Protein AF-A0A5D4RRT1-F1 (afdb_monomer)

Foldseek 3Di:
DDDPVVVVVVVVVVVVVVVVVVVLVVLLVVLLVVLVVVVVVVPDDLVVSLVVLLVQLVVLVVVLVVLVCVVVCVVVVVVVVVVVVVCVVPPDDPVVVVVVVVCVPDPVNVVCVVVVSVVSSSSSNSNNVSSNVSSVVSVVVD

InterPro domains:
  IPR025007 Domain of unknown function DUF3899 [PF13038] (50-140)

Solvent-accessible surface area (backbone atoms only — not comparable to full-atom values): 7638 Å² total; per-residue (Å²): 136,81,65,82,79,54,56,64,58,58,53,53,56,58,55,52,53,56,54,58,53,48,54,53,52,51,53,28,49,52,55,42,50,53,55,51,51,56,56,72,68,60,80,53,60,72,68,57,49,27,52,53,30,34,52,50,8,51,54,22,40,50,52,25,51,49,51,48,45,58,71,72,39,58,55,56,55,53,49,49,53,52,44,59,58,44,48,75,78,45,78,82,53,74,66,60,54,52,50,52,53,54,60,72,66,35,61,69,60,52,51,49,52,56,50,52,53,52,52,52,38,50,50,26,42,35,51,6,52,30,26,36,50,52,18,54,53,48,57,76,73,104

Nearest PDB structures (foldseek):
  9g9x-assembly1_B  TM=3.910E-01  e=3.444E+00  Homo sapiens
  4x0r-assembly1_B  TM=2.264E-01  e=5.449E+00  Homo sapiens

pLDDT: mean 78.92, std 10.93, range [45.12, 92.0]

Radius of gyration: 22.68 Å; Cα contacts (8 Å, |Δi|>4): 78; chains: 1; bounding box: 56×44×59 Å

Mean predicted aligned error: 11.72 Å

Structure (mmCIF, N/CA/C/O backbone):
data_AF-A0A5D4RRT1-F1
#
_entry.id   AF-A0A5D4RRT1-F1
#
loop_
_atom_site.group_PDB
_atom_site.id
_atom_site.type_symbol
_atom_site.label_atom_id
_atom_site.label_alt_id
_atom_site.label_comp_id
_atom_site.label_asym_id
_atom_site.label_entity_id
_atom_site.label_seq_id
_atom_site.pdbx_PDB_ins_code
_atom_site.Cartn_x
_atom_site.Cartn_y
_atom_site.Cartn_z
_atom_site.occupancy
_atom_site.B_iso_or_equiv
_atom_site.auth_seq_id
_atom_site.auth_comp_id
_atom_site.auth_asym_id
_atom_site.auth_atom_id
_atom_site.pdbx_PDB_model_num
ATOM 1 N N . MET A 1 1 ? -30.871 -34.999 -6.886 1.00 45.12 1 MET A N 1
ATOM 2 C CA . MET A 1 1 ? -31.706 -33.846 -7.284 1.00 45.12 1 MET A CA 1
ATOM 3 C C . MET A 1 1 ? -31.545 -32.782 -6.209 1.00 45.12 1 MET A C 1
ATOM 5 O O . MET A 1 1 ? -32.028 -32.990 -5.106 1.00 45.12 1 MET A O 1
ATOM 9 N N . LEU A 1 2 ? -30.752 -31.736 -6.467 1.00 55.81 2 LEU A N 1
ATOM 10 C CA . LEU A 1 2 ? -30.587 -30.628 -5.517 1.00 55.81 2 LEU A CA 1
ATOM 11 C C . LEU A 1 2 ? -31.841 -29.731 -5.536 1.00 55.81 2 LEU A C 1
ATOM 13 O O . LEU A 1 2 ? -32.418 -29.548 -6.610 1.00 55.81 2 LEU A O 1
ATOM 17 N N . PRO A 1 3 ? -32.265 -29.167 -4.390 1.00 54.88 3 PRO A N 1
ATOM 18 C CA . PRO A 1 3 ? -33.444 -28.310 -4.317 1.00 54.88 3 PRO A CA 1
ATOM 19 C C . PRO A 1 3 ? -33.246 -27.019 -5.128 1.00 54.88 3 PRO A C 1
ATOM 21 O O . PRO A 1 3 ? -32.204 -26.367 -5.046 1.00 54.88 3 PRO A O 1
ATOM 24 N N . ALA A 1 4 ? -34.271 -26.636 -5.896 1.00 59.12 4 ALA A N 1
ATOM 25 C CA . ALA A 1 4 ? -34.270 -25.496 -6.822 1.00 59.12 4 ALA A CA 1
ATOM 26 C C . ALA A 1 4 ? -33.999 -24.124 -6.162 1.00 59.12 4 ALA A C 1
ATOM 28 O O . ALA A 1 4 ? -33.673 -23.163 -6.854 1.00 59.12 4 ALA A O 1
ATOM 29 N N . SER A 1 5 ? -34.071 -24.031 -4.830 1.00 59.25 5 SER A N 1
ATOM 30 C CA . SER A 1 5 ? -33.744 -22.831 -4.049 1.00 59.25 5 SER A CA 1
ATOM 31 C C . SER A 1 5 ? -32.242 -22.622 -3.804 1.00 59.25 5 SER A C 1
ATOM 33 O O . SER A 1 5 ? -31.842 -21.518 -3.447 1.00 59.25 5 SER A O 1
ATOM 35 N N . ALA A 1 6 ? -31.396 -23.637 -4.021 1.00 55.19 6 ALA A N 1
ATOM 36 C CA . ALA A 1 6 ? -29.944 -23.533 -3.824 1.00 55.19 6 ALA A CA 1
ATOM 37 C C . ALA A 1 6 ? -29.202 -22.968 -5.052 1.00 55.19 6 ALA A C 1
ATOM 39 O O . ALA A 1 6 ? -28.115 -22.408 -4.928 1.00 55.1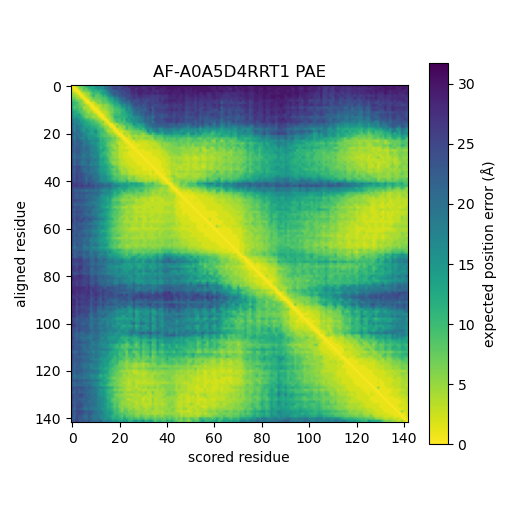9 6 ALA A O 1
ATOM 40 N N . VAL A 1 7 ? -29.797 -23.076 -6.244 1.00 57.38 7 VAL A N 1
ATOM 41 C CA . VAL A 1 7 ? -29.218 -22.609 -7.515 1.00 57.38 7 VAL A CA 1
ATOM 42 C C . VAL A 1 7 ? -28.934 -21.093 -7.549 1.00 57.38 7 VAL A C 1
ATOM 44 O O . VAL A 1 7 ? -27.832 -20.728 -7.968 1.00 57.38 7 VAL A O 1
ATOM 47 N N . PRO A 1 8 ? -29.833 -20.190 -7.096 1.00 58.19 8 PRO A N 1
ATOM 48 C CA . PRO A 1 8 ? -29.559 -18.752 -7.147 1.00 58.19 8 PRO A CA 1
ATOM 49 C C . PRO A 1 8 ? -28.434 -18.317 -6.195 1.00 58.19 8 PRO A C 1
ATOM 51 O O . PRO A 1 8 ? -27.641 -17.451 -6.554 1.00 58.19 8 PRO A O 1
ATOM 54 N N . ALA A 1 9 ? -28.299 -18.947 -5.022 1.00 58.59 9 ALA A N 1
ATOM 55 C CA . ALA A 1 9 ? -27.251 -18.607 -4.055 1.00 58.59 9 ALA A CA 1
ATOM 56 C C . ALA A 1 9 ? -25.845 -18.962 -4.576 1.00 58.59 9 ALA A C 1
ATOM 58 O O . ALA A 1 9 ? -24.935 -18.135 -4.539 1.00 58.59 9 ALA A O 1
ATOM 59 N N . ILE A 1 10 ? -25.695 -20.156 -5.157 1.00 58.75 10 ILE A N 1
ATOM 60 C CA . ILE A 1 10 ? -24.416 -20.642 -5.700 1.00 58.75 10 ILE A CA 1
ATOM 61 C C . ILE A 1 10 ? -23.999 -19.830 -6.943 1.00 58.75 10 ILE A C 1
ATOM 63 O O . ILE A 1 10 ? -22.812 -19.612 -7.191 1.00 58.75 10 ILE A O 1
ATOM 67 N N . MET A 1 11 ? -24.965 -19.349 -7.733 1.00 53.84 11 MET A N 1
ATOM 68 C CA . MET A 1 11 ? -24.695 -18.532 -8.921 1.00 53.84 11 MET A CA 1
ATOM 69 C C . MET A 1 11 ? -24.246 -17.102 -8.562 1.00 53.84 11 MET A C 1
ATOM 71 O O . MET A 1 11 ? -23.341 -16.574 -9.212 1.00 53.84 11 MET A O 1
ATOM 75 N N . ILE A 1 12 ? -24.807 -16.498 -7.506 1.00 55.47 12 ILE A N 1
ATOM 76 C CA . ILE A 1 12 ? -24.417 -15.161 -7.020 1.00 55.47 12 ILE A CA 1
ATOM 77 C C . ILE A 1 12 ? -23.015 -15.179 -6.386 1.00 55.47 12 ILE A C 1
ATOM 79 O O . ILE A 1 12 ? -22.207 -14.283 -6.646 1.00 55.47 12 ILE A O 1
ATOM 83 N N . GLU A 1 13 ? -22.674 -16.228 -5.632 1.00 53.22 13 GLU A N 1
ATOM 84 C CA . GLU A 1 13 ? -21.342 -16.391 -5.030 1.00 53.22 13 GLU A CA 1
ATOM 85 C C . GLU A 1 13 ? -20.235 -16.499 -6.098 1.00 53.22 13 GLU A C 1
ATOM 87 O O . GLU A 1 13 ? -19.184 -15.855 -6.005 1.00 53.22 13 GLU A O 1
ATOM 92 N N . LYS A 1 14 ? -20.503 -17.233 -7.186 1.00 51.28 14 LYS A N 1
ATOM 93 C CA . LYS A 1 14 ? -19.546 -17.445 -8.285 1.00 51.28 14 LYS A CA 1
ATOM 94 C C . LYS A 1 14 ? -19.318 -16.192 -9.146 1.00 51.28 14 LYS A C 1
ATOM 96 O O . LYS A 1 14 ? -18.219 -16.001 -9.669 1.00 51.28 14 LYS A O 1
ATOM 101 N N . LEU A 1 15 ? -20.325 -15.324 -9.273 1.00 52.03 15 LEU A N 1
ATOM 102 C CA . LEU A 1 15 ? -20.232 -14.040 -9.986 1.00 52.03 15 LEU A CA 1
ATOM 103 C C . LEU A 1 15 ? -19.462 -12.978 -9.182 1.00 52.03 15 LEU A C 1
ATOM 105 O O . LEU A 1 15 ? -18.674 -12.225 -9.760 1.00 52.03 15 LEU A O 1
ATOM 109 N N . SER A 1 16 ? -19.622 -12.961 -7.855 1.00 53.75 16 SER A N 1
ATOM 110 C CA . SER A 1 16 ? -18.923 -12.028 -6.958 1.00 53.75 16 SER A CA 1
ATOM 111 C C . SER A 1 16 ? -17.416 -12.320 -6.859 1.00 53.75 16 SER A C 1
ATOM 113 O O . SER A 1 16 ? -16.585 -11.412 -6.981 1.00 53.75 16 SER A O 1
ATOM 115 N N . GLY A 1 17 ? -17.032 -13.600 -6.756 1.00 56.03 17 GLY A N 1
ATOM 116 C CA . GLY A 1 17 ? -15.621 -14.007 -6.686 1.00 56.03 17 GLY A CA 1
ATOM 117 C C . GLY A 1 17 ? -14.802 -13.632 -7.931 1.00 56.03 17 GLY A C 1
ATOM 118 O O . GLY A 1 17 ? -13.643 -13.224 -7.821 1.00 56.03 17 GLY A O 1
ATOM 119 N N . GLY A 1 18 ? -15.418 -13.693 -9.118 1.00 59.62 18 GLY A N 1
ATOM 120 C CA . GLY A 1 18 ? -14.769 -13.327 -10.380 1.00 59.62 18 GLY A CA 1
ATOM 121 C C . GLY A 1 18 ? -14.459 -11.831 -10.501 1.00 59.62 18 GLY A C 1
ATOM 122 O O . GLY A 1 18 ? -13.410 -11.464 -11.029 1.00 59.62 18 GLY A O 1
ATOM 123 N N . HIS A 1 19 ? -15.330 -10.957 -9.992 1.00 60.53 19 HIS A N 1
ATOM 124 C CA . HIS A 1 19 ? -15.093 -9.509 -9.995 1.00 60.53 19 HIS A CA 1
ATOM 125 C C . HIS A 1 19 ? -13.983 -9.110 -9.007 1.00 60.53 19 HIS A C 1
ATOM 127 O O . HIS A 1 19 ? -13.097 -8.321 -9.341 1.00 60.53 19 HIS A O 1
ATOM 133 N N . LEU A 1 20 ? -13.972 -9.725 -7.820 1.00 61.00 20 LEU A N 1
ATOM 134 C CA . LEU A 1 20 ? -12.961 -9.477 -6.788 1.00 61.00 20 LEU A CA 1
ATOM 135 C C . LEU A 1 20 ? -11.551 -9.903 -7.224 1.00 61.00 20 LEU A C 1
ATOM 137 O O . LEU A 1 20 ? -10.590 -9.173 -6.978 1.00 61.00 20 LEU A O 1
ATOM 141 N N . MET A 1 21 ? -11.406 -11.043 -7.911 1.00 67.62 21 MET A N 1
ATOM 142 C CA . MET A 1 21 ? -10.106 -11.455 -8.461 1.00 67.62 21 MET A CA 1
ATOM 143 C C . MET A 1 21 ? -9.616 -10.516 -9.566 1.00 67.62 21 MET A C 1
ATOM 145 O O . MET A 1 21 ? -8.433 -10.172 -9.585 1.00 67.62 21 MET A O 1
ATOM 149 N N . LYS A 1 22 ? -10.512 -10.055 -10.449 1.00 76.62 22 LYS A N 1
ATOM 150 C CA . LYS A 1 22 ? -10.158 -9.127 -11.533 1.00 76.62 22 LYS A CA 1
ATOM 151 C C . LYS A 1 22 ? -9.563 -7.831 -10.993 1.00 76.62 22 LYS A C 1
ATOM 153 O O . LYS A 1 22 ? -8.507 -7.430 -11.460 1.00 76.62 22 LYS A O 1
ATOM 158 N N . TRP A 1 23 ? -10.164 -7.230 -9.966 1.00 78.31 23 TRP A N 1
ATOM 159 C CA . TRP A 1 23 ? -9.665 -5.970 -9.403 1.00 78.31 23 TRP A CA 1
ATOM 160 C C . TRP A 1 23 ? -8.252 -6.091 -8.807 1.00 78.31 23 TRP A C 1
ATOM 162 O O . TRP A 1 23 ? -7.411 -5.221 -9.034 1.00 78.31 23 TRP A O 1
ATOM 172 N N . LYS A 1 24 ? -7.950 -7.202 -8.118 1.00 77.94 24 LYS A N 1
ATOM 173 C CA . LYS A 1 24 ? -6.608 -7.461 -7.560 1.00 77.94 24 LYS A CA 1
ATOM 174 C C . LYS A 1 24 ? -5.555 -7.614 -8.661 1.00 77.94 24 LYS A C 1
ATOM 176 O O . LYS A 1 24 ? -4.469 -7.050 -8.552 1.00 77.94 24 LYS A O 1
ATOM 181 N N . ILE A 1 25 ? -5.888 -8.345 -9.726 1.00 82.56 25 ILE A N 1
ATOM 182 C CA . ILE A 1 25 ? -5.001 -8.560 -10.879 1.00 82.56 25 ILE A CA 1
ATOM 183 C C . ILE A 1 25 ? -4.799 -7.252 -11.650 1.00 82.56 25 ILE A C 1
ATOM 185 O O . ILE A 1 25 ? -3.670 -6.912 -11.995 1.00 82.56 25 ILE A O 1
ATOM 189 N N . THR A 1 26 ? -5.866 -6.481 -11.872 1.00 86.94 26 THR A N 1
ATOM 190 C CA . THR A 1 26 ? -5.781 -5.165 -12.514 1.00 86.94 26 THR A CA 1
ATOM 191 C C . THR A 1 26 ? -4.892 -4.217 -11.713 1.00 86.94 26 THR A C 1
ATOM 193 O O . THR A 1 26 ? -4.020 -3.583 -12.297 1.00 86.94 26 THR A O 1
ATOM 196 N N . GLY A 1 27 ? -5.038 -4.159 -10.384 1.00 84.12 27 GLY A N 1
ATOM 197 C CA . GLY A 1 27 ? -4.169 -3.348 -9.526 1.00 84.12 27 GLY A CA 1
ATOM 198 C C . GLY A 1 27 ? -2.698 -3.763 -9.605 1.00 84.12 27 GLY A C 1
ATOM 199 O O . GLY A 1 27 ? -1.825 -2.910 -9.747 1.00 84.12 27 GLY A O 1
ATOM 200 N N . PHE A 1 28 ? -2.426 -5.072 -9.593 1.00 86.75 28 PHE A N 1
ATOM 201 C CA . PHE A 1 28 ? -1.071 -5.609 -9.738 1.00 86.75 28 PHE A CA 1
ATOM 202 C C . PHE A 1 28 ? -0.436 -5.188 -11.070 1.00 86.75 28 PHE A C 1
ATOM 204 O O . PHE A 1 28 ? 0.689 -4.687 -11.096 1.00 86.75 28 PHE A O 1
ATOM 211 N N . LEU A 1 29 ? -1.177 -5.344 -12.171 1.00 86.75 29 LEU A N 1
ATOM 212 C CA . LEU A 1 29 ? -0.714 -4.981 -13.509 1.00 86.75 29 LEU A CA 1
ATOM 213 C C . LEU A 1 29 ? -0.487 -3.476 -13.653 1.00 86.75 29 LEU A C 1
ATOM 215 O O . LEU A 1 29 ? 0.511 -3.076 -14.240 1.00 86.75 29 LEU A O 1
ATOM 219 N N . LEU A 1 30 ? -1.363 -2.638 -13.093 1.00 89.25 30 LEU A N 1
ATOM 220 C CA . LEU A 1 30 ? -1.197 -1.184 -13.143 1.00 89.25 30 LEU A CA 1
ATOM 221 C C . LEU A 1 30 ? 0.099 -0.740 -12.459 1.00 89.25 30 LEU A C 1
ATOM 223 O O . LEU A 1 30 ? 0.852 0.045 -13.030 1.00 89.25 30 LEU A O 1
ATOM 227 N N . ILE A 1 31 ? 0.394 -1.274 -11.272 1.00 88.38 31 ILE A N 1
ATOM 228 C CA . ILE A 1 31 ? 1.608 -0.914 -10.529 1.00 88.38 31 ILE A CA 1
ATOM 229 C C . ILE A 1 31 ? 2.859 -1.429 -11.246 1.00 88.38 31 ILE A C 1
ATOM 231 O O . ILE A 1 31 ? 3.849 -0.706 -11.348 1.00 88.38 31 ILE A O 1
ATOM 235 N N . ALA A 1 32 ? 2.807 -2.638 -11.810 1.00 85.31 32 ALA A N 1
ATOM 236 C CA . ALA A 1 32 ? 3.887 -3.149 -12.649 1.00 85.31 32 ALA A CA 1
ATOM 237 C C . ALA A 1 32 ? 4.116 -2.264 -13.891 1.00 85.31 32 ALA A C 1
ATOM 239 O O . ALA A 1 32 ? 5.254 -1.900 -14.182 1.00 85.31 32 ALA A O 1
ATOM 240 N N . CYS A 1 33 ? 3.050 -1.841 -14.579 1.00 88.06 33 CYS A N 1
ATOM 241 C CA . CYS A 1 33 ? 3.131 -0.931 -15.724 1.00 88.06 33 CYS A CA 1
ATOM 242 C C . CYS A 1 33 ? 3.736 0.429 -15.356 1.00 88.06 33 CYS A C 1
ATOM 244 O O . CYS A 1 33 ? 4.515 0.971 -16.141 1.00 88.06 33 CYS A O 1
ATOM 246 N N . ILE A 1 34 ? 3.425 0.974 -14.175 1.00 88.62 34 ILE A N 1
ATOM 247 C CA . ILE A 1 34 ? 4.039 2.217 -13.683 1.00 88.62 34 ILE A CA 1
ATOM 248 C C . ILE A 1 34 ? 5.555 2.039 -13.565 1.00 88.62 34 ILE A C 1
ATOM 250 O O . ILE A 1 34 ? 6.310 2.843 -14.112 1.00 88.62 34 ILE A O 1
ATOM 254 N N . TRP A 1 35 ? 6.017 0.958 -12.933 1.00 86.94 35 TRP A N 1
ATOM 255 C CA . TRP A 1 35 ? 7.450 0.691 -12.805 1.00 86.94 35 TRP A CA 1
ATOM 256 C C . TRP A 1 35 ? 8.145 0.481 -14.151 1.00 86.94 35 TRP A C 1
ATOM 258 O O . TRP A 1 35 ? 9.234 1.016 -14.366 1.00 86.94 35 TRP A O 1
ATOM 268 N N . ILE A 1 36 ? 7.510 -0.248 -15.072 1.00 85.31 36 ILE A N 1
ATOM 269 C CA . ILE A 1 36 ? 8.016 -0.447 -16.437 1.00 85.31 36 ILE A CA 1
ATOM 270 C C . ILE A 1 36 ? 8.098 0.895 -17.177 1.00 85.31 36 ILE A C 1
ATOM 272 O O . ILE A 1 36 ? 9.094 1.167 -17.841 1.00 85.31 36 ILE A O 1
ATOM 276 N N . SER A 1 37 ? 7.107 1.774 -17.017 1.00 85.75 37 SER A N 1
ATOM 277 C CA . SER A 1 37 ? 7.113 3.106 -17.638 1.00 85.75 37 SER A CA 1
ATOM 278 C C . SER A 1 37 ? 8.276 3.959 -17.125 1.00 85.75 37 SER A C 1
ATOM 280 O O . SER A 1 37 ? 8.974 4.582 -17.920 1.00 85.75 37 SER A O 1
ATOM 282 N N . ILE A 1 38 ? 8.549 3.922 -15.813 1.00 84.38 38 ILE A N 1
ATOM 283 C CA . ILE A 1 38 ? 9.714 4.588 -15.200 1.00 84.38 38 ILE A CA 1
ATOM 284 C C . ILE A 1 38 ? 11.031 4.013 -15.744 1.00 84.38 38 ILE A C 1
ATOM 286 O O . ILE A 1 38 ? 12.013 4.737 -15.884 1.00 84.38 38 ILE A O 1
ATOM 290 N N . ARG A 1 39 ? 11.071 2.717 -16.079 1.00 80.25 39 ARG A N 1
ATOM 291 C CA . ARG A 1 39 ? 12.251 2.114 -16.709 1.00 80.25 39 ARG A CA 1
ATOM 292 C C . ARG A 1 39 ? 12.454 2.619 -18.140 1.00 80.25 39 ARG A C 1
ATOM 294 O O . ARG A 1 39 ? 13.582 2.934 -18.508 1.00 80.25 39 ARG A O 1
ATOM 301 N N . VAL A 1 40 ? 11.384 2.698 -18.933 1.00 81.94 40 VAL A N 1
ATOM 302 C CA . VAL A 1 40 ? 11.431 3.099 -20.353 1.00 81.94 40 VAL A CA 1
ATOM 303 C C . VAL A 1 40 ? 11.872 4.551 -20.533 1.00 81.94 40 VAL A C 1
ATOM 305 O O . VAL A 1 40 ? 12.555 4.857 -21.506 1.00 81.94 40 VAL A O 1
ATOM 308 N N . THR A 1 41 ? 11.548 5.444 -19.594 1.00 83.38 41 THR A N 1
ATOM 309 C CA . THR A 1 41 ? 11.993 6.847 -19.664 1.00 83.38 41 THR A CA 1
ATOM 310 C C . THR A 1 41 ? 13.500 7.018 -19.468 1.00 83.38 41 THR A C 1
ATOM 312 O O . THR A 1 41 ? 14.015 8.104 -19.720 1.00 83.38 41 THR A O 1
ATOM 315 N N . GLY A 1 42 ? 14.221 5.978 -19.028 1.00 74.88 42 GLY A N 1
ATOM 316 C CA . GLY A 1 42 ? 15.680 6.007 -18.890 1.00 74.88 42 GLY A CA 1
ATOM 317 C C . GLY A 1 42 ? 16.196 7.002 -17.846 1.00 74.88 42 GLY A C 1
ATOM 318 O O . GLY A 1 42 ? 17.387 7.287 -17.819 1.00 74.88 42 GLY A O 1
ATOM 319 N N . ILE A 1 43 ? 15.312 7.527 -16.988 1.00 75.38 43 ILE A N 1
ATOM 320 C CA . ILE A 1 43 ? 15.634 8.566 -15.997 1.00 75.38 43 ILE A CA 1
ATOM 321 C C . ILE A 1 43 ? 16.571 8.029 -14.905 1.00 75.38 43 ILE A C 1
ATOM 323 O O . ILE A 1 43 ? 17.363 8.785 -14.349 1.00 75.38 43 ILE A O 1
ATOM 327 N N . LEU A 1 44 ? 16.484 6.731 -14.595 1.00 76.56 44 LEU A N 1
ATOM 328 C CA . LEU A 1 44 ? 17.240 6.084 -13.522 1.00 76.56 44 LEU A CA 1
ATOM 329 C C . LEU A 1 44 ? 18.168 4.990 -14.076 1.00 76.56 44 LEU A C 1
ATOM 331 O O . LEU A 1 44 ? 17.737 4.193 -14.925 1.00 76.56 44 LEU A O 1
ATOM 335 N N . PRO A 1 45 ? 19.416 4.885 -13.575 1.00 85.38 45 PRO A N 1
ATOM 336 C CA . PRO A 1 45 ? 20.270 3.743 -13.872 1.00 85.38 45 PRO A CA 1
ATOM 337 C C . PRO A 1 45 ? 19.617 2.449 -13.364 1.00 85.38 45 PRO A C 1
ATOM 339 O O . PRO A 1 45 ? 18.804 2.454 -12.438 1.00 85.38 45 PRO A O 1
ATOM 342 N N . LEU A 1 46 ? 19.947 1.322 -14.009 1.00 79.19 46 LEU A N 1
ATOM 343 C CA . LEU A 1 46 ? 19.247 0.046 -13.802 1.00 79.19 46 LEU A CA 1
ATOM 344 C C . LEU A 1 46 ? 19.266 -0.393 -12.327 1.00 79.19 46 LEU A C 1
ATOM 346 O O . LEU A 1 46 ? 18.234 -0.806 -11.805 1.00 79.19 46 LEU A O 1
ATOM 350 N N . LEU A 1 47 ? 20.398 -0.210 -11.644 1.00 86.06 47 LEU A N 1
ATOM 351 C CA . LEU A 1 47 ? 20.561 -0.566 -10.236 1.00 86.06 47 LEU A CA 1
ATOM 352 C C . LEU A 1 47 ? 19.698 0.290 -9.291 1.00 86.06 47 LEU A C 1
ATOM 354 O O . LEU A 1 47 ? 19.070 -0.247 -8.379 1.00 86.06 47 LEU A O 1
ATOM 358 N N . ASP A 1 48 ? 19.600 1.600 -9.532 1.00 87.69 48 ASP A N 1
ATOM 359 C CA . ASP A 1 48 ? 18.790 2.496 -8.694 1.00 87.69 48 ASP A CA 1
ATOM 360 C C . ASP A 1 48 ? 17.297 2.210 -8.849 1.00 87.69 48 ASP A C 1
ATOM 362 O O . ASP A 1 48 ? 16.550 2.250 -7.873 1.00 87.69 48 ASP A O 1
ATOM 366 N N . TRP A 1 49 ? 16.855 1.849 -10.055 1.00 87.56 49 TRP A N 1
ATOM 367 C CA . TRP A 1 49 ? 15.475 1.428 -10.295 1.00 87.56 49 TRP A CA 1
ATOM 368 C C . TRP A 1 49 ? 15.133 0.111 -9.574 1.00 87.56 49 TRP A C 1
ATOM 370 O O . TRP A 1 49 ? 14.059 -0.003 -8.972 1.00 87.56 49 TRP A O 1
ATOM 380 N N . ILE A 1 50 ? 16.054 -0.863 -9.567 1.00 87.56 50 ILE A N 1
ATOM 381 C CA . ILE A 1 50 ? 15.898 -2.123 -8.818 1.00 87.56 50 ILE A CA 1
ATOM 382 C C . ILE A 1 50 ? 15.802 -1.838 -7.315 1.00 87.56 50 ILE A C 1
ATOM 384 O O . ILE A 1 50 ? 14.892 -2.339 -6.655 1.00 87.56 50 ILE A O 1
ATOM 388 N N . ASN A 1 51 ? 16.690 -0.998 -6.781 1.00 90.94 51 ASN A N 1
ATOM 389 C CA . ASN A 1 51 ? 16.704 -0.651 -5.360 1.00 90.94 51 ASN A CA 1
ATOM 390 C C . ASN A 1 51 ? 15.455 0.133 -4.940 1.00 90.94 51 ASN A C 1
ATOM 392 O O . ASN A 1 51 ? 14.859 -0.157 -3.903 1.00 90.94 51 ASN A O 1
ATOM 396 N N . LEU A 1 52 ? 15.015 1.099 -5.748 1.00 90.00 52 LEU A N 1
ATOM 397 C CA . LEU A 1 52 ? 13.836 1.906 -5.439 1.00 90.00 52 LEU A CA 1
ATOM 398 C C . LEU A 1 52 ? 12.555 1.060 -5.453 1.00 90.00 52 LEU A C 1
ATOM 400 O O . LEU A 1 52 ? 11.729 1.176 -4.545 1.00 90.00 52 LEU A O 1
ATOM 404 N N . SER A 1 53 ? 12.408 0.173 -6.443 1.00 88.56 53 SER A N 1
ATOM 405 C CA . SER A 1 53 ? 11.279 -0.766 -6.511 1.00 88.56 53 SER A CA 1
ATOM 406 C C . SER A 1 53 ? 11.298 -1.780 -5.369 1.00 88.56 53 SER A C 1
ATOM 408 O O . SER A 1 53 ? 10.249 -2.080 -4.794 1.00 88.56 53 SER A O 1
ATOM 410 N N . PHE A 1 54 ? 12.483 -2.231 -4.955 1.00 90.38 54 PHE A N 1
ATOM 411 C CA . PHE A 1 54 ? 12.656 -3.096 -3.791 1.00 90.38 54 PHE A CA 1
ATOM 412 C C . PHE A 1 54 ? 12.209 -2.418 -2.491 1.00 90.38 54 PHE A C 1
ATOM 414 O O . PHE A 1 54 ? 11.412 -2.979 -1.736 1.00 90.38 54 PHE A O 1
ATOM 421 N N . ILE A 1 55 ? 12.680 -1.190 -2.244 1.00 92.00 55 ILE A N 1
ATOM 422 C CA . ILE A 1 55 ? 12.334 -0.405 -1.052 1.00 92.00 55 ILE A CA 1
ATOM 423 C C . ILE A 1 55 ? 10.829 -0.138 -1.012 1.00 92.00 55 ILE A C 1
ATOM 425 O O . ILE A 1 55 ? 10.202 -0.336 0.029 1.00 92.00 55 ILE A O 1
ATOM 429 N N . ALA A 1 56 ? 10.231 0.249 -2.142 1.00 89.69 56 ALA A N 1
ATOM 430 C CA . ALA A 1 56 ? 8.786 0.435 -2.248 1.00 89.69 56 ALA A CA 1
ATOM 431 C C . ALA A 1 56 ? 8.017 -0.867 -1.961 1.00 89.69 56 ALA A C 1
ATOM 433 O O . ALA A 1 56 ? 6.995 -0.847 -1.271 1.00 89.69 56 ALA A O 1
ATOM 434 N N . GLY A 1 57 ? 8.537 -2.006 -2.429 1.00 89.12 57 GLY A N 1
ATOM 435 C CA . GLY A 1 57 ? 8.001 -3.333 -2.137 1.00 89.12 57 GLY A CA 1
ATOM 436 C C . GLY A 1 57 ? 8.008 -3.658 -0.644 1.00 89.12 57 GLY A C 1
ATOM 437 O O . GLY A 1 57 ? 6.964 -3.994 -0.081 1.00 89.12 57 GLY A O 1
ATOM 438 N N . ILE A 1 58 ? 9.156 -3.496 0.020 1.00 91.38 58 ILE A N 1
ATOM 439 C CA . ILE A 1 58 ? 9.291 -3.729 1.467 1.00 91.38 58 ILE A CA 1
ATOM 440 C C . ILE A 1 58 ? 8.407 -2.774 2.267 1.00 91.38 58 ILE A C 1
ATOM 442 O O . ILE A 1 58 ? 7.736 -3.218 3.195 1.00 91.38 58 ILE A O 1
ATOM 446 N N . ALA A 1 59 ? 8.373 -1.488 1.917 1.00 91.50 59 ALA A N 1
ATOM 447 C CA . ALA A 1 59 ? 7.542 -0.501 2.602 1.00 91.50 59 ALA A CA 1
ATOM 448 C C . ALA A 1 59 ? 6.041 -0.821 2.477 1.00 91.50 59 ALA A C 1
ATOM 450 O O . ALA A 1 59 ? 5.292 -0.706 3.446 1.00 91.50 59 ALA A O 1
ATOM 451 N N . GLY A 1 60 ? 5.593 -1.276 1.302 1.00 89.06 60 GLY A N 1
ATOM 452 C CA . GLY A 1 60 ? 4.209 -1.708 1.100 1.00 89.06 60 GLY A CA 1
ATOM 453 C C . GLY A 1 60 ? 3.861 -2.958 1.910 1.00 89.06 60 GLY A C 1
ATOM 454 O O . GLY A 1 60 ? 2.828 -3.004 2.581 1.00 89.06 60 GLY A O 1
ATOM 455 N N . LEU A 1 61 ? 4.743 -3.961 1.906 1.00 91.56 61 LEU A N 1
ATOM 456 C CA . LEU A 1 61 ? 4.544 -5.189 2.679 1.00 91.56 61 LEU A CA 1
ATOM 457 C C . LEU A 1 61 ? 4.591 -4.938 4.189 1.00 91.56 61 LEU A C 1
ATOM 459 O O . LEU A 1 61 ? 3.775 -5.497 4.920 1.00 91.56 61 LEU A O 1
ATOM 463 N N . SER A 1 62 ? 5.489 -4.076 4.670 1.00 91.94 62 SER A N 1
ATOM 464 C CA . SER A 1 62 ? 5.566 -3.731 6.090 1.00 91.94 62 SER A CA 1
ATOM 465 C C . SER A 1 62 ? 4.301 -3.008 6.554 1.00 91.94 62 SER A C 1
ATOM 467 O O . SER A 1 62 ? 3.734 -3.381 7.580 1.00 91.94 62 SER A O 1
ATOM 469 N N . ALA A 1 63 ? 3.778 -2.066 5.763 1.00 90.00 63 ALA A N 1
ATOM 470 C CA . ALA A 1 63 ? 2.491 -1.428 6.028 1.00 90.00 63 ALA A CA 1
ATOM 471 C C . ALA A 1 63 ? 1.341 -2.451 6.080 1.00 90.00 63 ALA A C 1
ATOM 473 O O . ALA A 1 63 ? 0.514 -2.404 6.993 1.00 90.00 63 ALA A O 1
ATOM 474 N N . ALA A 1 64 ? 1.312 -3.423 5.162 1.00 89.69 64 ALA A N 1
ATOM 475 C CA . ALA A 1 64 ? 0.321 -4.499 5.195 1.00 89.69 64 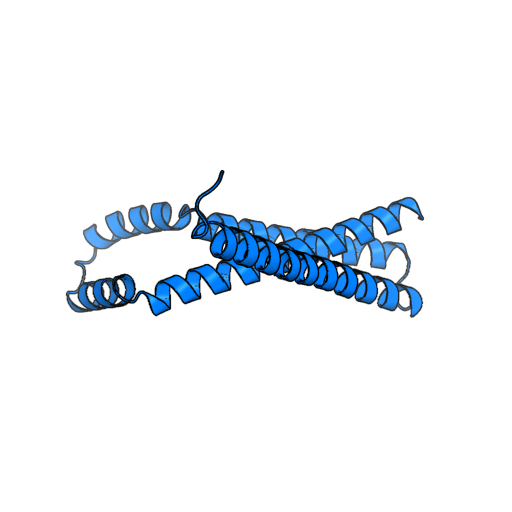ALA A CA 1
ATOM 476 C C . ALA A 1 64 ? 0.420 -5.344 6.476 1.00 89.69 64 ALA A C 1
ATOM 478 O O . ALA A 1 64 ? -0.601 -5.627 7.103 1.00 89.69 64 ALA A O 1
ATOM 479 N N . VAL A 1 65 ? 1.636 -5.710 6.897 1.00 89.44 65 VAL A N 1
ATOM 480 C CA . VAL A 1 65 ? 1.877 -6.454 8.144 1.00 89.44 65 VAL A CA 1
ATOM 481 C C . VAL A 1 65 ? 1.415 -5.656 9.358 1.00 89.44 65 VAL A C 1
ATOM 483 O O . VAL A 1 65 ? 0.747 -6.210 10.229 1.00 89.44 65 VAL A O 1
ATOM 486 N N . ILE A 1 66 ? 1.690 -4.352 9.400 1.00 88.31 66 ILE A N 1
ATOM 487 C CA . ILE A 1 66 ? 1.195 -3.472 10.461 1.00 88.31 66 ILE A CA 1
ATOM 488 C C . ILE A 1 66 ? -0.335 -3.544 10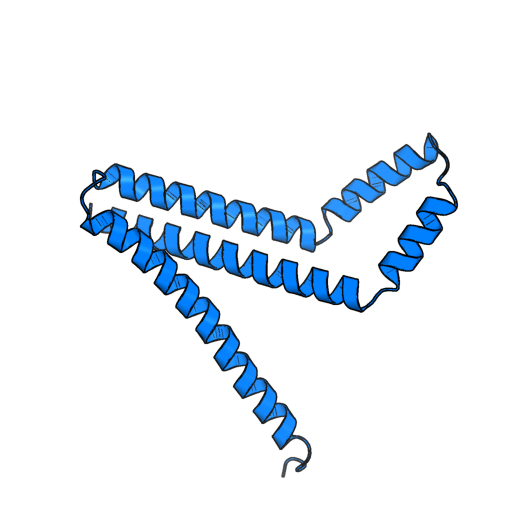.519 1.00 88.31 66 ILE A C 1
ATOM 490 O O . ILE A 1 66 ? -0.890 -3.829 11.578 1.00 88.31 66 ILE A O 1
ATOM 494 N N . ILE A 1 67 ? -1.032 -3.387 9.388 1.00 86.62 67 ILE A N 1
ATOM 495 C CA . ILE A 1 67 ? -2.502 -3.477 9.338 1.00 86.62 67 ILE A CA 1
ATOM 496 C C . ILE A 1 67 ? -3.000 -4.849 9.816 1.00 86.62 67 ILE A C 1
ATOM 498 O O . ILE A 1 67 ? -3.995 -4.915 10.539 1.00 86.62 67 ILE A O 1
ATOM 502 N N . ILE A 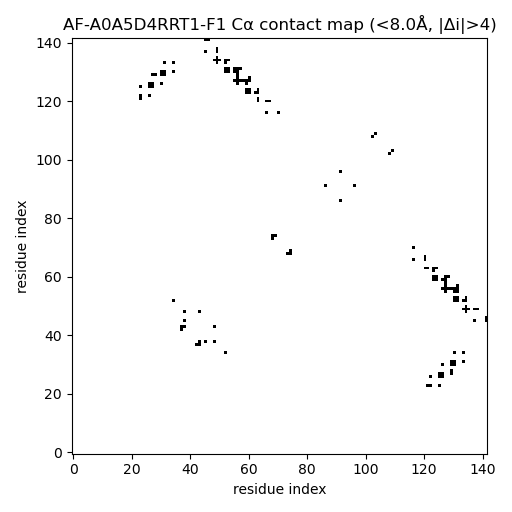1 68 ? -2.310 -5.940 9.465 1.00 85.81 68 ILE A N 1
ATOM 503 C CA . ILE A 1 68 ? -2.628 -7.284 9.969 1.00 85.81 68 ILE A CA 1
ATOM 504 C C . ILE A 1 68 ? -2.532 -7.315 11.495 1.00 85.81 68 ILE A C 1
ATOM 506 O O . ILE A 1 68 ? -3.475 -7.761 12.139 1.00 85.81 68 ILE A O 1
ATOM 510 N N . ILE A 1 69 ? -1.452 -6.792 12.079 1.00 85.81 69 ILE A N 1
ATOM 511 C CA . ILE A 1 69 ? -1.254 -6.734 13.538 1.00 85.81 69 ILE A CA 1
ATOM 512 C C . ILE A 1 69 ? -2.347 -5.893 14.219 1.00 85.81 69 ILE A C 1
ATOM 514 O O . ILE A 1 69 ? -2.850 -6.255 15.285 1.00 85.81 69 ILE A O 1
ATOM 518 N N . PHE A 1 70 ? -2.763 -4.785 13.602 1.00 82.00 70 PHE A N 1
ATOM 519 C CA . PHE A 1 70 ? -3.897 -3.995 14.089 1.00 82.00 70 PHE A CA 1
ATOM 520 C C . PHE A 1 70 ? -5.210 -4.788 14.027 1.00 82.00 70 PHE A C 1
ATOM 522 O O . PHE A 1 70 ? -6.008 -4.734 14.965 1.00 82.00 70 PHE A O 1
ATOM 529 N N . LYS A 1 71 ? -5.434 -5.547 12.949 1.00 79.81 71 LYS A N 1
ATOM 530 C CA . LYS A 1 71 ? -6.652 -6.341 12.738 1.00 79.81 71 LYS A CA 1
ATOM 531 C C . LYS A 1 71 ? -6.728 -7.572 13.644 1.00 79.81 71 LYS A C 1
ATOM 533 O O . LYS A 1 71 ? -7.825 -7.934 14.053 1.00 79.81 71 LYS A O 1
ATOM 538 N N . THR A 1 72 ? -5.603 -8.202 13.982 1.00 78.88 72 THR A N 1
ATOM 539 C CA . THR A 1 72 ? -5.563 -9.380 14.873 1.00 78.88 72 THR A CA 1
ATOM 540 C C . THR A 1 72 ? -5.877 -9.044 16.329 1.00 78.88 72 THR A C 1
ATOM 542 O O . THR A 1 72 ? -5.999 -9.948 17.149 1.00 78.88 72 THR A O 1
ATOM 545 N N . GLY A 1 73 ? -6.021 -7.762 16.676 1.00 72.44 73 GLY A N 1
ATOM 546 C CA . GLY A 1 73 ? -6.340 -7.345 18.038 1.00 72.44 73 GLY A CA 1
ATOM 547 C C . GLY A 1 73 ? -5.143 -7.393 18.988 1.00 72.44 73 GLY A C 1
ATOM 548 O O . GLY A 1 73 ? -5.322 -7.137 20.177 1.00 72.44 73 GLY A O 1
ATOM 549 N N . PHE A 1 74 ? -3.922 -7.631 18.496 1.00 76.62 74 PHE A N 1
ATOM 550 C CA . PHE A 1 74 ? -2.705 -7.595 19.317 1.00 76.62 74 PHE A CA 1
ATOM 551 C C . PHE A 1 74 ? -2.595 -6.286 20.113 1.00 76.62 74 PHE A C 1
ATOM 553 O O . PHE A 1 74 ? -2.381 -6.283 21.325 1.00 76.62 74 PHE A O 1
ATOM 560 N N . LEU A 1 75 ? -2.848 -5.160 19.445 1.00 70.06 75 LEU A N 1
ATOM 561 C CA . LEU A 1 75 ? -2.843 -3.855 20.096 1.00 70.06 75 LEU A CA 1
ATOM 562 C C . LEU A 1 75 ? -4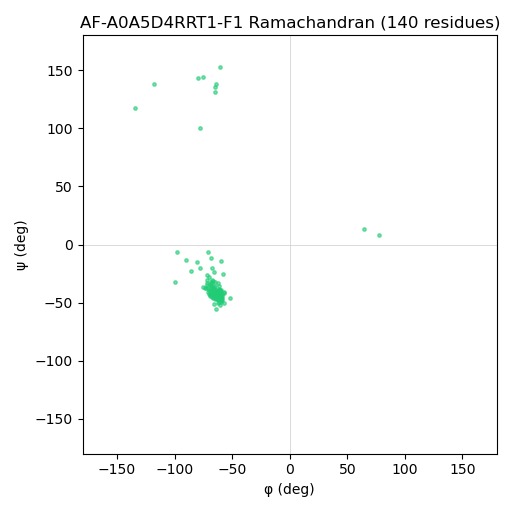.020 -3.658 21.052 1.00 70.06 75 LEU A C 1
ATOM 564 O O . LEU A 1 75 ? -3.864 -2.937 22.027 1.00 70.06 75 LEU A O 1
ATOM 568 N N . SER A 1 76 ? -5.167 -4.314 20.843 1.00 73.56 76 SER A N 1
ATOM 569 C CA . SER A 1 76 ? -6.253 -4.266 21.832 1.00 73.56 76 SER A CA 1
ATOM 570 C C . SER A 1 76 ? -5.848 -4.920 23.152 1.00 73.56 76 SER A C 1
ATOM 572 O O . SER A 1 76 ? -6.179 -4.387 24.204 1.00 73.56 76 SER A O 1
ATOM 574 N N . LEU A 1 77 ? -5.053 -5.996 23.114 1.00 75.44 77 LEU A N 1
ATOM 575 C CA . LEU A 1 77 ? -4.497 -6.622 24.314 1.00 75.44 77 LEU A CA 1
ATOM 576 C C . LEU A 1 77 ? -3.505 -5.680 25.018 1.00 75.44 77 LEU A C 1
ATOM 578 O O . LEU A 1 77 ? -3.591 -5.471 26.227 1.00 75.44 77 LEU A O 1
ATOM 582 N N . PHE A 1 78 ? -2.618 -5.044 24.247 1.00 78.50 78 PHE A N 1
ATOM 583 C CA . PHE A 1 78 ? -1.659 -4.056 24.748 1.00 78.50 78 PHE A CA 1
ATOM 584 C C . PHE A 1 78 ? -2.350 -2.836 25.381 1.00 78.50 78 PHE A C 1
ATOM 586 O O . PHE A 1 78 ? -2.061 -2.468 26.521 1.00 78.50 78 PHE A O 1
ATOM 593 N N . PHE A 1 79 ? -3.318 -2.244 24.678 1.00 77.44 79 PHE A N 1
ATOM 594 C CA . PHE A 1 79 ? -4.111 -1.128 25.185 1.00 77.44 79 PHE A CA 1
ATOM 595 C C . PHE A 1 79 ? -5.001 -1.540 26.352 1.00 77.44 79 PHE A C 1
ATOM 597 O O . PHE A 1 79 ? -5.209 -0.725 27.239 1.00 77.44 79 PHE A O 1
ATOM 604 N N . SER A 1 80 ? -5.492 -2.780 26.407 1.00 76.94 80 SER A N 1
ATOM 605 C CA . SER A 1 80 ? -6.234 -3.285 27.565 1.00 76.94 80 SER A CA 1
ATOM 606 C C . SER A 1 80 ? -5.347 -3.359 28.809 1.00 76.94 80 SER A C 1
ATOM 608 O O . SER A 1 80 ? -5.792 -2.974 29.887 1.00 76.94 80 SER A O 1
ATOM 610 N N . GLY A 1 81 ? -4.086 -3.783 28.673 1.00 80.19 81 GLY A N 1
ATOM 611 C CA . GLY A 1 81 ? -3.109 -3.749 29.767 1.00 80.19 81 GLY A CA 1
ATOM 612 C C . GLY A 1 81 ? -2.809 -2.322 30.236 1.00 80.19 81 GLY A C 1
ATOM 613 O O . GLY A 1 81 ? -2.889 -2.028 31.428 1.00 80.19 81 GLY A O 1
ATOM 614 N N . PHE A 1 82 ? -2.565 -1.402 29.297 1.00 80.62 82 PHE A N 1
ATOM 615 C CA . PHE A 1 82 ? -2.394 0.025 29.604 1.00 80.62 82 PHE A CA 1
ATOM 616 C C . PHE A 1 82 ? -3.641 0.646 30.237 1.00 80.62 82 PHE A C 1
ATOM 618 O O . PHE A 1 82 ? -3.532 1.439 31.170 1.00 80.62 82 PHE A O 1
ATOM 625 N N . ARG A 1 83 ? -4.831 0.272 29.760 1.00 75.62 83 ARG A N 1
ATOM 626 C CA . ARG A 1 83 ? -6.112 0.722 30.301 1.00 75.62 83 ARG A CA 1
ATOM 627 C C . ARG A 1 83 ? -6.294 0.221 31.723 1.00 75.62 83 ARG A C 1
ATOM 629 O O . ARG A 1 83 ? -6.691 1.026 32.546 1.00 75.62 83 ARG A O 1
ATOM 636 N N . ALA A 1 84 ? -5.953 -1.033 32.023 1.00 78.44 84 ALA A N 1
ATOM 637 C CA . ALA A 1 84 ? -6.027 -1.585 33.376 1.00 78.44 84 ALA A CA 1
ATOM 638 C C . ALA A 1 84 ? -5.129 -0.819 34.364 1.00 78.44 84 ALA A C 1
ATOM 640 O O . ALA A 1 84 ? -5.571 -0.482 35.462 1.00 78.44 84 ALA A O 1
ATOM 641 N N . ILE A 1 85 ? -3.906 -0.467 33.948 1.00 80.69 85 ILE A N 1
ATOM 642 C CA . ILE A 1 85 ? -2.987 0.370 34.738 1.00 80.69 85 ILE A CA 1
ATOM 643 C C . ILE A 1 85 ? -3.545 1.795 34.890 1.00 80.69 85 ILE A C 1
ATOM 645 O O . ILE A 1 85 ? -3.583 2.343 35.990 1.00 80.69 85 ILE A O 1
ATOM 649 N N . GLY A 1 86 ? -4.026 2.387 33.796 1.00 72.62 86 GLY A N 1
ATOM 650 C CA . GLY A 1 86 ? -4.558 3.748 33.764 1.00 72.62 86 GLY A CA 1
ATOM 651 C C . GLY A 1 86 ? -5.848 3.923 34.564 1.00 72.62 86 GLY A C 1
ATOM 652 O O . GLY A 1 86 ? -5.985 4.923 35.256 1.00 72.62 86 GLY A O 1
ATOM 653 N N . THR A 1 87 ? -6.760 2.947 34.551 1.00 69.81 87 THR A N 1
ATOM 654 C CA . THR A 1 87 ? -7.982 2.964 35.376 1.00 69.81 87 THR A CA 1
ATOM 655 C C . THR A 1 87 ? -7.697 2.835 36.867 1.00 69.81 87 THR A C 1
ATOM 657 O O . THR A 1 87 ? -8.534 3.226 37.674 1.00 69.81 87 THR A O 1
ATOM 660 N N . GLY A 1 88 ? -6.518 2.321 37.235 1.00 74.56 88 GLY A N 1
ATOM 661 C CA . GLY A 1 88 ? -6.031 2.359 38.613 1.00 74.56 88 GLY A CA 1
ATOM 662 C C . GLY A 1 88 ? -5.613 3.762 39.068 1.00 74.56 88 GLY A C 1
ATOM 663 O O . GLY A 1 88 ? -5.680 4.052 40.257 1.00 74.56 88 GLY A O 1
ATOM 664 N N . LEU A 1 89 ? -5.220 4.641 38.136 1.00 73.62 89 LEU A N 1
ATOM 665 C CA . LEU A 1 89 ? -4.804 6.022 38.420 1.00 73.62 89 LEU A CA 1
ATOM 666 C C . LEU A 1 89 ? -5.909 7.055 38.150 1.00 73.62 89 LEU A C 1
ATOM 668 O O . LEU A 1 89 ? -5.989 8.062 38.849 1.00 73.62 89 LEU A O 1
ATOM 672 N N . PHE A 1 90 ? -6.770 6.813 37.160 1.00 71.50 90 PHE A N 1
ATOM 673 C CA . PHE A 1 90 ? -7.841 7.717 36.749 1.00 71.50 90 PHE A CA 1
ATOM 674 C C . PHE A 1 90 ? -9.156 6.948 36.555 1.00 71.50 90 PHE A C 1
ATOM 676 O O . PHE A 1 90 ? -9.242 6.098 35.664 1.00 71.50 90 PHE A O 1
ATOM 683 N N . PRO A 1 91 ? -10.208 7.241 37.339 1.00 70.19 91 PRO A N 1
ATOM 684 C CA . PRO A 1 91 ? -11.497 6.583 37.179 1.00 70.19 91 PRO A CA 1
ATOM 685 C C . PRO A 1 91 ? -12.117 6.907 35.812 1.00 70.19 91 PRO A C 1
ATOM 687 O O . PRO A 1 91 ? -12.074 8.039 35.324 1.00 70.19 91 PRO A O 1
ATOM 690 N N . ARG A 1 92 ? -12.704 5.888 35.178 1.00 68.94 92 ARG A N 1
ATOM 691 C CA . ARG A 1 92 ? -13.341 5.998 33.859 1.00 68.94 92 ARG A CA 1
ATOM 692 C C . ARG A 1 92 ? -14.559 6.928 33.948 1.00 68.94 92 ARG A C 1
ATOM 694 O O . ARG A 1 92 ? -15.394 6.762 34.832 1.00 68.94 92 ARG A O 1
ATOM 701 N N . SER A 1 93 ? -14.689 7.893 33.034 1.00 76.12 93 SER A N 1
ATOM 702 C CA . SER A 1 93 ? -15.853 8.789 33.027 1.00 76.12 93 SER A CA 1
ATOM 703 C C . SER A 1 93 ? -17.077 8.125 32.384 1.00 76.12 93 SER A C 1
ATOM 705 O O . SER A 1 93 ? -16.967 7.440 31.363 1.00 76.12 93 SER A O 1
ATOM 707 N N . ASN A 1 94 ? -18.264 8.405 32.929 1.00 77.25 94 ASN A N 1
ATOM 708 C CA . ASN A 1 94 ? -19.550 7.950 32.379 1.00 77.25 94 ASN A CA 1
ATOM 709 C C . ASN A 1 94 ? -19.787 8.421 30.932 1.00 77.25 94 ASN A C 1
ATOM 711 O O . ASN A 1 94 ? -20.546 7.802 30.189 1.00 77.25 94 ASN A O 1
ATOM 715 N N . ALA A 1 95 ? -19.158 9.527 30.523 1.00 76.75 95 ALA A N 1
ATOM 716 C CA . ALA A 1 95 ? -19.226 10.015 29.149 1.00 76.75 95 ALA A CA 1
ATOM 717 C C . ALA A 1 95 ? -18.447 9.098 28.193 1.00 76.75 95 ALA A C 1
ATOM 719 O O . ALA A 1 95 ? -18.956 8.747 27.135 1.00 76.75 95 ALA A O 1
ATOM 720 N N . MET A 1 96 ? -17.255 8.644 28.593 1.00 75.38 96 MET A N 1
ATOM 721 C CA . M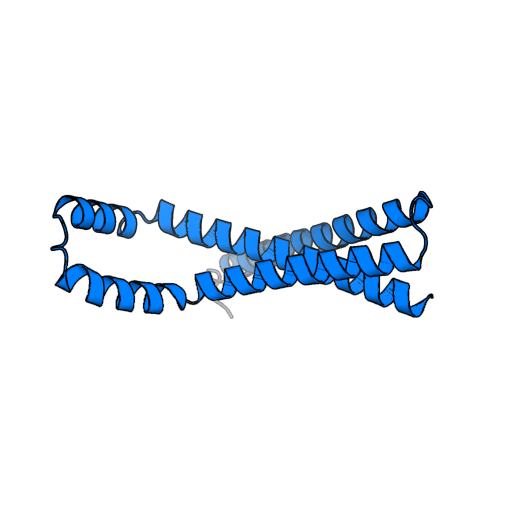ET A 1 96 ? -16.431 7.752 27.772 1.00 75.38 96 MET A CA 1
ATOM 722 C C . MET A 1 96 ? -17.062 6.362 27.617 1.00 75.38 96 MET A C 1
ATOM 724 O O . MET A 1 96 ? -16.942 5.740 26.568 1.00 75.38 96 MET A O 1
ATOM 728 N N . GLU A 1 97 ? -17.766 5.881 28.641 1.00 79.12 97 GLU A N 1
ATOM 729 C CA . GLU A 1 97 ? -18.483 4.602 28.592 1.00 79.12 97 GLU A CA 1
ATOM 730 C C . GLU A 1 97 ? -19.726 4.646 27.694 1.00 79.12 97 GLU A C 1
ATOM 732 O O . GLU A 1 97 ? -19.970 3.704 26.942 1.00 79.12 97 GLU A O 1
ATOM 737 N N . ARG A 1 98 ? -20.461 5.766 27.695 1.00 80.31 98 ARG A N 1
ATOM 738 C CA . ARG A 1 98 ? -21.577 5.986 26.761 1.00 80.31 98 ARG A CA 1
ATOM 739 C C . ARG A 1 98 ? -21.113 6.080 25.310 1.00 80.31 98 ARG A C 1
ATOM 741 O O . ARG A 1 98 ? -21.768 5.535 24.431 1.00 80.31 98 ARG A O 1
ATOM 748 N N . THR A 1 99 ? -19.984 6.732 25.050 1.00 80.44 99 THR A N 1
ATOM 749 C CA . THR A 1 99 ? -19.444 6.809 23.687 1.00 80.44 99 THR A CA 1
ATOM 750 C C . THR A 1 99 ? -18.949 5.444 23.202 1.00 80.44 99 THR A C 1
ATOM 752 O O . THR A 1 99 ? -19.268 5.056 22.081 1.00 80.44 99 THR A O 1
ATOM 755 N N . ASP A 1 100 ? -18.242 4.674 24.041 1.00 77.56 100 ASP A N 1
ATOM 756 C CA . ASP A 1 100 ? -17.807 3.309 23.693 1.00 77.56 100 ASP A CA 1
ATOM 757 C C . ASP A 1 100 ? -19.013 2.389 23.394 1.00 77.56 100 ASP A C 1
ATOM 759 O O . ASP A 1 100 ? -18.969 1.592 22.452 1.00 77.56 100 ASP A O 1
ATOM 763 N N . SER A 1 101 ? -20.112 2.495 24.154 1.00 78.06 101 SER A N 1
ATOM 764 C CA . SER A 1 101 ? -21.313 1.676 23.927 1.00 78.06 101 SER A CA 1
ATOM 765 C C . SER A 1 101 ? -22.086 2.077 22.665 1.00 78.06 101 SER A C 1
ATOM 767 O O . SER A 1 101 ? -22.584 1.211 21.946 1.00 78.06 101 SER A O 1
ATOM 769 N N . MET A 1 102 ? -22.129 3.368 22.330 1.00 79.38 102 MET A N 1
ATOM 770 C CA . MET A 1 102 ? -22.714 3.853 21.073 1.00 79.38 102 MET A CA 1
ATOM 771 C C . MET A 1 102 ? -21.885 3.425 19.854 1.00 79.38 102 MET A C 1
ATOM 773 O O . MET A 1 102 ? -22.433 2.934 18.874 1.00 79.38 102 MET A O 1
ATOM 777 N N . VAL A 1 103 ? -20.555 3.525 19.926 1.00 77.31 103 VAL A N 1
ATOM 778 C CA . VAL A 1 103 ? -19.656 3.137 18.822 1.00 77.31 103 VAL A CA 1
ATOM 779 C C . VAL A 1 103 ? -19.630 1.621 18.606 1.00 77.31 103 VAL A C 1
ATOM 781 O O . VAL A 1 103 ? -19.501 1.159 17.475 1.00 77.31 103 VAL A O 1
ATOM 784 N N . SER A 1 104 ? -19.754 0.831 19.675 1.00 76.19 104 SER A N 1
ATOM 785 C CA . SER A 1 104 ? -19.813 -0.633 19.569 1.00 76.19 104 SER A CA 1
ATOM 786 C C . SER A 1 104 ? -21.175 -1.161 19.116 1.00 76.19 104 SER A C 1
ATOM 788 O O . SER A 1 104 ? -21.235 -2.272 18.599 1.00 76.19 104 SER A O 1
ATOM 790 N N . SER A 1 105 ? -22.256 -0.392 19.254 1.00 80.19 105 SER A N 1
ATOM 791 C CA . SER A 1 105 ? -23.590 -0.795 18.782 1.00 80.19 105 SER A CA 1
ATOM 792 C C . SER A 1 105 ? -23.894 -0.366 17.344 1.00 80.19 105 SER A C 1
ATOM 794 O O . SER A 1 105 ? -24.826 -0.896 16.740 1.00 80.19 105 SER A O 1
ATOM 796 N N . ASP A 1 106 ? -23.095 0.532 16.761 1.00 84.00 106 ASP A N 1
ATOM 797 C CA . ASP A 1 106 ? -23.253 0.954 15.369 1.00 84.00 106 ASP A CA 1
ATOM 798 C C . ASP A 1 106 ? -22.693 -0.097 14.393 1.00 84.00 106 ASP A C 1
ATOM 800 O O . ASP A 1 106 ? -21.486 -0.204 14.148 1.00 84.00 106 ASP A O 1
ATOM 804 N N . TYR A 1 107 ? -23.602 -0.890 13.824 1.00 79.38 107 TYR A N 1
ATOM 805 C CA . TYR A 1 107 ? -23.289 -1.915 12.830 1.00 79.38 107 TYR A CA 1
ATOM 806 C C . TYR A 1 107 ? -22.651 -1.331 11.560 1.00 79.38 107 TYR A C 1
ATOM 808 O O . TYR A 1 107 ? -21.672 -1.888 11.061 1.00 79.38 107 TYR A O 1
ATOM 816 N N . ASN A 1 108 ? -23.143 -0.183 11.080 1.00 80.25 108 ASN A N 1
ATOM 817 C CA . ASN A 1 108 ? -22.635 0.448 9.859 1.00 80.25 108 ASN A CA 1
ATOM 818 C C . ASN A 1 108 ? -21.182 0.888 10.041 1.00 80.25 108 ASN A C 1
ATOM 820 O O . ASN A 1 108 ? -20.355 0.735 9.140 1.00 80.25 108 ASN A O 1
ATOM 824 N N . TRP A 1 109 ? -20.851 1.399 11.227 1.00 74.56 109 TRP A N 1
ATOM 825 C CA . TRP A 1 109 ? -19.486 1.793 11.557 1.00 74.56 109 TRP A CA 1
ATOM 826 C C . TRP A 1 109 ? -18.526 0.599 11.598 1.00 74.56 109 TRP A C 1
ATOM 828 O O . TRP A 1 109 ? -17.414 0.665 11.060 1.00 74.56 109 TRP A O 1
ATOM 838 N N . GLN A 1 110 ? -18.951 -0.514 12.200 1.00 79.31 110 GLN A N 1
ATOM 839 C CA . GLN A 1 110 ? -18.137 -1.728 12.250 1.00 79.31 110 GLN A CA 1
ATOM 840 C C . GLN A 1 110 ? -17.922 -2.343 10.865 1.00 79.31 110 GLN A C 1
ATOM 842 O O . GLN A 1 110 ? -16.793 -2.720 10.530 1.00 79.31 110 GLN A O 1
ATOM 847 N N . GLU A 1 111 ? -18.973 -2.405 10.049 1.00 81.56 111 GLU A N 1
ATOM 848 C CA . GLU A 1 111 ? -18.907 -2.938 8.690 1.00 81.56 111 GLU A CA 1
ATOM 849 C C . GLU A 1 111 ? -18.017 -2.068 7.793 1.00 81.56 111 GLU A C 1
ATOM 851 O O . GLU A 1 111 ? -17.119 -2.585 7.122 1.00 81.56 111 GLU A O 1
ATOM 856 N N . PHE A 1 112 ? -18.166 -0.741 7.863 1.00 78.81 112 PHE A N 1
ATOM 857 C CA . PHE A 1 112 ? -17.302 0.198 7.147 1.00 78.81 112 PHE A CA 1
ATOM 858 C C . PHE A 1 112 ? -15.833 0.030 7.542 1.00 78.81 112 PHE A C 1
ATOM 860 O O . PHE A 1 112 ? -14.964 -0.091 6.676 1.00 78.81 112 PHE A O 1
ATOM 867 N N . LYS A 1 113 ? -15.540 -0.044 8.846 1.00 80.75 113 LYS A N 1
ATOM 868 C CA . LYS A 1 113 ? -14.176 -0.251 9.349 1.00 80.75 113 LYS A CA 1
ATOM 869 C C . LYS A 1 113 ? -13.589 -1.567 8.838 1.00 80.75 113 LYS A C 1
ATOM 871 O O . LYS A 1 113 ? -12.441 -1.589 8.385 1.00 80.75 113 LYS A O 1
ATOM 876 N N . ALA A 1 114 ? -14.349 -2.658 8.896 1.00 80.00 114 ALA A N 1
ATOM 877 C CA . ALA A 1 114 ? -13.904 -3.971 8.435 1.00 80.00 114 ALA A CA 1
ATOM 878 C C . ALA A 1 114 ? -13.664 -4.000 6.915 1.00 80.00 114 ALA A C 1
ATOM 880 O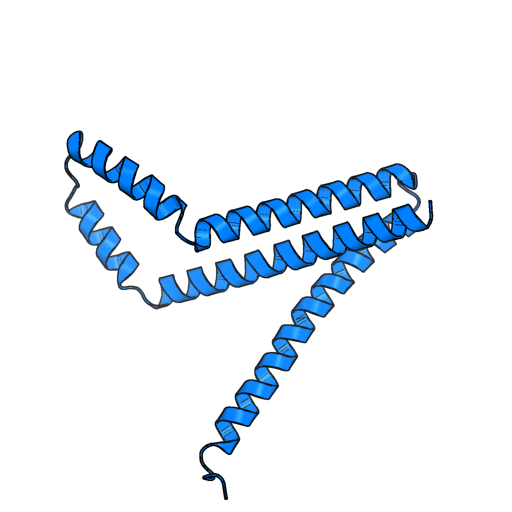 O . ALA A 1 114 ? -12.646 -4.541 6.460 1.00 80.00 114 ALA A O 1
ATOM 881 N N . GLY A 1 115 ? -14.557 -3.373 6.144 1.00 81.31 115 GLY A N 1
ATOM 882 C CA . GLY A 1 115 ? -14.452 -3.221 4.695 1.00 81.31 115 GLY A CA 1
ATOM 883 C C . GLY A 1 115 ? -13.239 -2.385 4.292 1.00 81.31 115 GLY A C 1
ATOM 884 O O . GLY A 1 115 ? -12.365 -2.876 3.577 1.00 81.31 115 GLY A O 1
ATOM 885 N N . ALA A 1 116 ? -13.121 -1.167 4.824 1.00 81.19 116 ALA A N 1
ATOM 886 C CA . ALA A 1 116 ? -12.017 -0.251 4.538 1.00 81.19 116 ALA A CA 1
ATOM 887 C C . ALA A 1 116 ? -10.655 -0.859 4.902 1.00 81.19 116 ALA A C 1
ATOM 889 O O . ALA A 1 116 ? -9.731 -0.837 4.089 1.00 81.19 116 ALA A O 1
ATOM 890 N N . THR A 1 117 ? -10.548 -1.495 6.075 1.00 83.69 117 THR A N 1
ATOM 891 C CA . THR A 1 117 ? -9.314 -2.178 6.503 1.00 83.69 117 THR A CA 1
ATOM 892 C C . THR A 1 117 ? -8.931 -3.291 5.529 1.00 83.69 117 THR A C 1
ATOM 894 O O . THR A 1 117 ? -7.760 -3.455 5.191 1.00 83.69 117 THR A O 1
ATOM 897 N N . SER A 1 118 ? -9.913 -4.055 5.045 1.00 82.88 118 SER A N 1
ATOM 898 C CA . SER A 1 118 ? -9.664 -5.171 4.130 1.00 82.88 118 SER A CA 1
ATOM 899 C C . SER A 1 118 ? -9.285 -4.694 2.725 1.00 82.88 118 SER A C 1
ATOM 901 O O . SER A 1 118 ? -8.409 -5.292 2.100 1.00 82.88 118 SER A O 1
ATOM 903 N N . VAL A 1 119 ? -9.884 -3.607 2.229 1.00 85.56 119 VAL A N 1
ATOM 904 C CA . VAL A 1 119 ? -9.491 -2.986 0.952 1.00 85.56 119 VAL A CA 1
ATOM 905 C C . VAL A 1 119 ? -8.074 -2.423 1.046 1.00 85.56 119 VAL A C 1
ATOM 907 O O . VAL A 1 119 ? -7.246 -2.713 0.185 1.00 85.56 119 VAL A O 1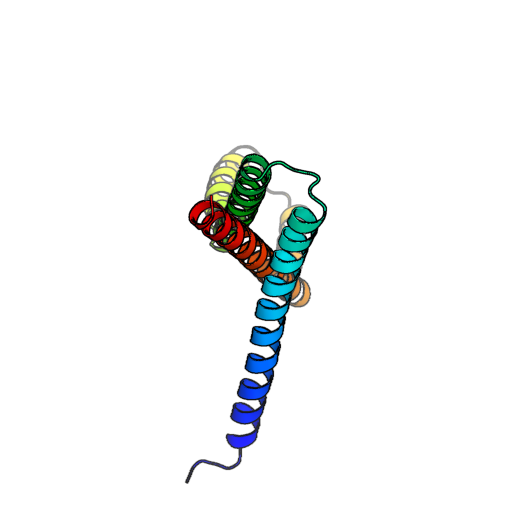
ATOM 910 N N . MET A 1 120 ? -7.769 -1.689 2.117 1.00 84.19 120 MET A N 1
ATOM 911 C CA . MET A 1 120 ? -6.459 -1.075 2.340 1.00 84.19 120 MET A CA 1
ATOM 912 C C . MET A 1 120 ? -5.350 -2.129 2.454 1.00 84.19 120 MET A C 1
ATOM 914 O O . MET A 1 120 ? -4.322 -2.021 1.790 1.00 84.19 120 MET A O 1
ATOM 918 N N . LEU A 1 121 ? -5.587 -3.201 3.214 1.00 87.94 121 LEU A N 1
ATOM 919 C CA . LEU A 1 121 ? -4.663 -4.331 3.327 1.00 87.94 121 LEU A CA 1
ATOM 920 C C . LEU A 1 121 ? -4.406 -4.998 1.972 1.00 87.94 121 LEU A C 1
ATOM 922 O O . LEU A 1 121 ? -3.256 -5.262 1.624 1.00 87.94 121 LEU A O 1
ATOM 926 N N . ASN A 1 122 ? -5.460 -5.249 1.189 1.00 86.12 122 ASN A N 1
ATOM 927 C CA . ASN A 1 122 ? -5.304 -5.827 -0.144 1.00 86.12 122 ASN A CA 1
ATOM 928 C C . ASN A 1 122 ? -4.520 -4.896 -1.078 1.00 86.12 122 ASN A C 1
ATOM 930 O O . ASN A 1 122 ? -3.686 -5.386 -1.834 1.00 86.12 122 ASN A O 1
ATOM 934 N N . ALA A 1 123 ? -4.743 -3.582 -1.012 1.00 85.44 123 ALA A N 1
ATOM 935 C CA . ALA A 1 123 ? -4.010 -2.610 -1.819 1.00 85.44 123 ALA A CA 1
ATOM 936 C C . ALA A 1 123 ? -2.508 -2.613 -1.490 1.00 85.44 123 ALA A C 1
ATOM 938 O O . ALA A 1 123 ? -1.689 -2.712 -2.403 1.00 85.44 123 ALA A O 1
ATOM 939 N N . PHE A 1 124 ? -2.139 -2.592 -0.204 1.00 89.38 124 PHE A N 1
ATOM 940 C CA . PHE A 1 124 ? -0.734 -2.653 0.215 1.00 89.38 124 PHE A CA 1
ATOM 941 C C . PHE A 1 124 ? -0.061 -3.978 -0.145 1.00 89.38 124 PHE A C 1
ATOM 943 O O . PHE A 1 124 ? 1.083 -3.972 -0.594 1.00 89.38 124 PHE A O 1
ATOM 950 N N . LEU A 1 125 ? -0.765 -5.107 -0.010 1.00 88.12 125 LEU A N 1
ATOM 951 C CA . LEU A 1 125 ? -0.231 -6.403 -0.436 1.00 88.12 125 LEU A CA 1
ATOM 952 C C . LEU A 1 125 ? -0.005 -6.454 -1.945 1.00 88.12 125 LEU A C 1
ATOM 954 O O . LEU A 1 125 ? 1.056 -6.890 -2.380 1.00 88.12 125 LEU A O 1
ATOM 958 N N . VAL A 1 126 ? -0.975 -5.998 -2.740 1.00 89.62 126 VAL A N 1
ATOM 959 C CA . VAL A 1 126 ? -0.852 -5.971 -4.203 1.00 89.62 126 VAL A CA 1
ATOM 960 C C . VAL A 1 126 ? 0.308 -5.069 -4.625 1.00 89.62 126 VAL A C 1
ATOM 962 O O . VAL A 1 126 ? 1.144 -5.514 -5.405 1.00 89.62 126 VAL A O 1
ATOM 965 N N . ALA A 1 127 ? 0.407 -3.860 -4.063 1.00 88.06 127 ALA A N 1
ATOM 966 C CA . ALA A 1 127 ? 1.469 -2.900 -4.368 1.00 88.06 127 ALA A CA 1
ATOM 967 C C . ALA A 1 127 ? 2.864 -3.359 -3.922 1.00 88.06 127 ALA A C 1
ATOM 969 O O . ALA A 1 127 ? 3.854 -3.172 -4.639 1.00 88.06 127 ALA A O 1
ATOM 970 N N . GLY A 1 128 ? 2.940 -3.964 -2.736 1.00 88.75 128 GLY A N 1
ATOM 971 C CA . GLY A 1 128 ? 4.172 -4.502 -2.175 1.00 88.75 128 GLY A CA 1
ATOM 972 C C . GLY A 1 128 ? 4.691 -5.680 -2.995 1.00 88.75 128 GLY A C 1
ATOM 973 O O . GLY A 1 128 ? 5.839 -5.666 -3.435 1.00 88.75 128 GLY A O 1
ATOM 974 N N . LEU A 1 129 ? 3.825 -6.663 -3.272 1.00 90.25 129 LEU A N 1
ATOM 975 C CA . LEU A 1 129 ? 4.169 -7.845 -4.067 1.00 90.25 129 LEU A CA 1
ATOM 976 C C . LEU A 1 129 ? 4.532 -7.489 -5.509 1.00 90.25 129 LEU A C 1
ATOM 978 O O . LEU A 1 129 ? 5.491 -8.045 -6.036 1.00 90.25 129 LEU A O 1
ATOM 982 N N . SER A 1 130 ? 3.808 -6.563 -6.147 1.00 88.62 130 SER A N 1
ATOM 983 C CA . SER A 1 130 ? 4.126 -6.139 -7.514 1.00 88.62 130 SER A CA 1
ATOM 984 C C . SER A 1 130 ? 5.485 -5.456 -7.591 1.00 88.62 130 SER A C 1
ATOM 986 O O . SER A 1 130 ? 6.273 -5.779 -8.474 1.00 88.62 130 SER A O 1
ATOM 988 N N . SER A 1 131 ? 5.794 -4.555 -6.654 1.00 88.12 131 SER A N 1
ATOM 989 C CA . SER A 1 131 ? 7.079 -3.842 -6.656 1.00 88.12 131 SER A CA 1
ATOM 990 C C . SER A 1 131 ? 8.250 -4.782 -6.341 1.00 88.12 131 SER A C 1
ATOM 992 O O . SER A 1 131 ? 9.289 -4.705 -6.992 1.00 88.12 131 SER A O 1
ATOM 994 N N . MET A 1 132 ? 8.058 -5.737 -5.423 1.00 89.50 132 MET A N 1
ATOM 995 C CA . MET A 1 132 ? 9.022 -6.813 -5.149 1.00 89.50 132 MET A CA 1
ATOM 996 C C . MET A 1 132 ? 9.270 -7.704 -6.369 1.00 89.50 132 MET A C 1
ATOM 998 O O . MET A 1 132 ? 10.419 -7.976 -6.708 1.00 89.50 132 MET A O 1
ATOM 1002 N N . ALA A 1 133 ? 8.208 -8.140 -7.050 1.00 89.62 133 ALA A N 1
ATOM 1003 C CA . ALA A 1 133 ? 8.325 -8.981 -8.236 1.00 89.62 133 ALA A CA 1
ATOM 1004 C C . ALA A 1 133 ? 9.087 -8.266 -9.359 1.00 89.62 133 ALA A C 1
ATOM 1006 O O . ALA A 1 133 ? 9.977 -8.850 -9.971 1.00 89.62 133 ALA A O 1
ATOM 1007 N N . VAL A 1 134 ? 8.780 -6.989 -9.593 1.00 87.69 134 VAL A N 1
ATOM 1008 C CA . VAL A 1 134 ? 9.477 -6.156 -10.580 1.00 87.69 134 VAL A CA 1
ATOM 1009 C C . VAL A 1 134 ? 10.961 -6.007 -10.240 1.00 87.69 134 VAL A C 1
ATOM 1011 O O . VAL A 1 134 ? 11.800 -6.146 -11.128 1.00 87.69 134 VAL A O 1
ATOM 1014 N N . SER A 1 135 ? 11.289 -5.781 -8.967 1.00 89.88 135 SER A N 1
ATOM 1015 C CA . SER A 1 135 ? 12.675 -5.691 -8.504 1.00 89.88 135 SER A CA 1
ATOM 1016 C C . SER A 1 135 ? 13.447 -6.996 -8.731 1.00 89.88 135 SER A C 1
ATOM 1018 O O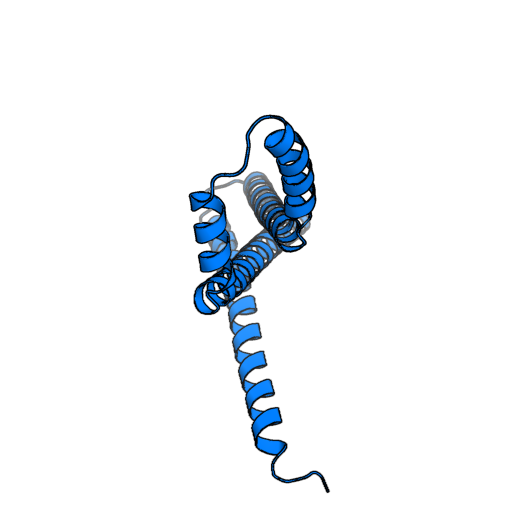 . SER A 1 135 ? 14.535 -6.972 -9.303 1.00 89.88 135 SER A O 1
ATOM 1020 N N . LEU A 1 136 ? 12.858 -8.145 -8.374 1.00 89.94 136 LEU A N 1
ATOM 1021 C CA . LEU A 1 136 ? 13.458 -9.467 -8.596 1.00 89.94 136 LEU A CA 1
ATOM 1022 C C . LEU A 1 136 ? 13.704 -9.747 -10.080 1.00 89.94 136 LEU A C 1
ATOM 1024 O O . LEU A 1 136 ? 14.781 -10.202 -10.450 1.00 89.94 136 LEU A O 1
ATOM 1028 N N . VAL A 1 137 ? 12.724 -9.441 -10.933 1.00 88.56 137 VAL A N 1
ATOM 1029 C CA . VAL A 1 137 ? 12.871 -9.579 -12.386 1.00 88.56 137 VAL A CA 1
ATOM 1030 C C . VAL A 1 137 ? 13.985 -8.665 -12.894 1.00 88.56 137 VAL A C 1
ATOM 1032 O O . VAL A 1 137 ? 14.841 -9.117 -13.646 1.00 88.56 137 VAL A O 1
ATOM 1035 N N . GLY A 1 138 ? 14.015 -7.406 -12.451 1.00 83.25 138 GLY A N 1
ATOM 1036 C CA . GLY A 1 138 ? 15.075 -6.458 -12.788 1.00 83.25 138 GLY A CA 1
ATOM 1037 C C . GLY A 1 138 ? 16.465 -6.955 -12.407 1.00 83.25 138 GLY A C 1
ATOM 1038 O O . GLY A 1 138 ? 17.387 -6.833 -13.205 1.00 83.25 138 GLY A O 1
ATOM 1039 N N . LEU A 1 139 ? 16.594 -7.562 -11.226 1.00 87.00 139 LEU A N 1
ATOM 1040 C CA . LEU A 1 139 ? 17.840 -8.151 -10.746 1.00 87.00 139 LEU A CA 1
ATOM 1041 C C . LEU A 1 139 ? 18.268 -9.371 -11.570 1.00 87.00 139 LEU A C 1
ATOM 1043 O O . LEU A 1 139 ? 19.452 -9.534 -11.816 1.00 87.00 139 LEU A O 1
ATOM 1047 N N . CYS A 1 140 ? 17.335 -10.210 -12.029 1.00 86.56 140 CYS A N 1
ATOM 1048 C CA . CYS A 1 140 ? 17.663 -11.345 -12.899 1.00 86.56 140 CYS A CA 1
ATOM 1049 C C . CYS A 1 140 ? 18.206 -10.930 -14.277 1.00 86.56 140 CYS A C 1
ATOM 1051 O O . CYS A 1 140 ? 18.867 -11.735 -14.927 1.00 86.56 140 CYS A O 1
ATOM 1053 N N . PHE A 1 141 ? 17.887 -9.718 -14.740 1.00 80.50 141 PHE A N 1
ATOM 1054 C CA . PHE A 1 141 ? 18.346 -9.180 -16.025 1.00 80.50 141 PHE A CA 1
ATOM 1055 C C . PHE A 1 141 ? 19.566 -8.252 -15.914 1.00 80.50 141 PHE A C 1
ATOM 1057 O O . PHE A 1 141 ? 20.068 -7.816 -16.951 1.00 80.50 141 PHE A O 1
ATOM 1064 N N . TYR A 1 142 ? 19.998 -7.916 -14.695 1.00 77.62 142 TYR A N 1
ATOM 1065 C CA . TYR A 1 142 ? 21.210 -7.141 -14.423 1.00 77.62 142 TYR A CA 1
ATOM 1066 C C . TYR A 1 142 ? 22.434 -8.060 -14.403 1.00 77.62 142 TYR A C 1
ATOM 1068 O O . TYR A 1 142 ? 23.428 -7.710 -15.076 1.00 77.62 142 TYR A O 1
#

Organism: NCBI:txid324767

Sequence (142 aa):
MLPASAVPAIMIEKLSGGHLMKWKITGFLLIACIWISIRVTGILPLLDWINLSFIAGIAGLSAAVIIIIFKTGFLSLFFSGFRAIGTGLFPRSNAMERTDSMVSSDYNWQEFKAGATSVMLNAFLVAGLSSMAVSLVGLCFY

Secondary structure (DSSP, 8-state):
---TTSHHHHHHHHHHHHHHHHHHHHHHHHHHHHHHHHHHTT-S-HHHHHHHHHHHHHHHHHHHHHHHHHHTTHHHHHHHHHHHHHHHHSPPPHHHHHHHHHHHH-HHHHHHHHHHHHHHHHHHHHHHHHHHHHHHHHHHT-